Protein AF-A0A8T5XEP0-F1 (afdb_monomer_lite)

Foldseek 3Di:
DVVVVVVVVVVVVVVVVVVVVVVVVVVVVVVQVVQLLVQLVVQVVVVCVVPQKDFLVRSLVSSAQRKGDDPPDPDMDGCPDSNVCSVVSVVVCVVVQQWDDPDDRMIGGDPPD

Radius of gyration: 21.3 Å; chains: 1; bounding box: 50×30×66 Å

Structure (mmCIF, N/CA/C/O backbone):
data_AF-A0A8T5XEP0-F1
#
_entry.id   AF-A0A8T5XEP0-F1
#
loop_
_atom_site.group_PDB
_atom_site.id
_atom_site.type_symbol
_atom_site.label_atom_id
_atom_site.label_alt_id
_atom_site.label_comp_id
_atom_site.label_asym_id
_atom_site.label_entity_id
_atom_site.label_seq_id
_atom_site.pdbx_PDB_ins_code
_atom_site.Cartn_x
_atom_site.Cartn_y
_atom_site.Cartn_z
_atom_site.occupancy
_atom_site.B_iso_or_equiv
_atom_site.auth_seq_id
_atom_site.auth_comp_id
_atom_site.auth_asym_id
_atom_site.auth_atom_id
_atom_site.pdbx_PDB_model_num
ATOM 1 N N . MET A 1 1 ? 21.251 4.639 -49.642 1.00 67.00 1 MET A N 1
ATOM 2 C CA . MET A 1 1 ? 19.803 4.495 -49.352 1.00 67.00 1 MET A CA 1
ATOM 3 C C . MET A 1 1 ? 19.515 3.259 -48.502 1.00 67.00 1 MET A C 1
ATOM 5 O O . MET A 1 1 ? 18.825 3.395 -47.503 1.00 67.00 1 MET A O 1
ATOM 9 N N . GLU A 1 2 ? 20.091 2.094 -48.816 1.00 80.81 2 GLU A N 1
ATOM 10 C CA . GLU A 1 2 ? 19.837 0.833 -48.086 1.00 80.81 2 GLU A CA 1
ATOM 11 C C . GLU A 1 2 ? 20.187 0.880 -46.589 1.00 80.81 2 GLU A C 1
ATOM 13 O O . GLU A 1 2 ? 19.402 0.432 -45.758 1.00 80.81 2 GLU A O 1
ATOM 18 N N . ILE A 1 3 ? 21.304 1.517 -46.219 1.00 90.00 3 ILE A N 1
ATOM 19 C CA . ILE A 1 3 ? 21.713 1.661 -44.809 1.00 90.00 3 ILE A CA 1
ATOM 20 C C . ILE A 1 3 ? 20.701 2.503 -44.011 1.00 90.00 3 ILE A C 1
ATOM 22 O O . ILE A 1 3 ? 20.363 2.164 -42.881 1.00 90.00 3 ILE A O 1
ATOM 26 N N . ILE A 1 4 ? 20.170 3.573 -44.610 1.00 90.31 4 ILE A N 1
ATOM 27 C CA . ILE A 1 4 ? 19.201 4.473 -43.961 1.00 90.31 4 ILE A CA 1
ATOM 28 C C . ILE A 1 4 ? 17.889 3.726 -43.689 1.00 90.31 4 ILE A C 1
ATOM 30 O O . ILE A 1 4 ? 17.323 3.843 -42.603 1.00 90.31 4 ILE A O 1
ATOM 34 N N . ILE A 1 5 ? 17.439 2.911 -44.648 1.00 91.94 5 ILE A N 1
ATOM 35 C CA . ILE A 1 5 ? 16.236 2.078 -44.513 1.00 91.94 5 ILE A CA 1
ATOM 36 C C . ILE A 1 5 ? 16.434 1.013 -43.426 1.00 91.94 5 ILE A C 1
ATOM 38 O O . ILE A 1 5 ? 15.547 0.822 -42.594 1.00 91.94 5 ILE A O 1
ATOM 42 N N . GLY A 1 6 ? 17.605 0.369 -43.381 1.00 90.06 6 GLY A N 1
ATOM 43 C CA . GLY A 1 6 ? 17.939 -0.610 -42.342 1.00 90.06 6 GLY A CA 1
ATOM 44 C C . GLY A 1 6 ? 17.919 -0.011 -40.932 1.00 90.06 6 GLY A C 1
ATOM 45 O O . GLY A 1 6 ? 17.314 -0.584 -40.024 1.00 90.06 6 GLY A O 1
ATOM 46 N N . ILE A 1 7 ? 18.501 1.181 -40.761 1.00 92.75 7 ILE A N 1
ATOM 47 C CA . ILE A 1 7 ? 18.487 1.909 -39.482 1.00 92.75 7 ILE A CA 1
ATOM 48 C C . ILE A 1 7 ? 17.054 2.286 -39.086 1.00 92.75 7 ILE A C 1
ATOM 50 O O . ILE A 1 7 ? 16.673 2.119 -37.926 1.00 92.75 7 ILE A O 1
ATOM 54 N N . LEU A 1 8 ? 16.238 2.748 -40.039 1.00 94.94 8 LEU A N 1
ATOM 55 C CA . LEU A 1 8 ? 14.849 3.121 -39.774 1.00 94.94 8 LEU A CA 1
ATOM 56 C C . LEU A 1 8 ? 14.022 1.913 -39.310 1.00 94.94 8 LEU A C 1
ATOM 58 O O . LEU A 1 8 ? 13.292 2.002 -38.324 1.00 94.94 8 LEU A O 1
ATOM 62 N N . PHE A 1 9 ? 14.1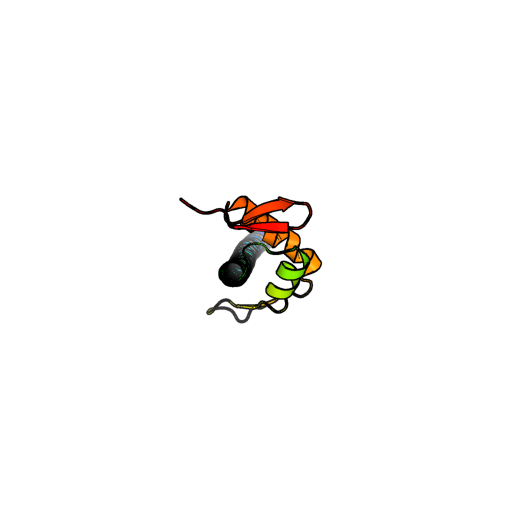78 0.765 -39.969 1.00 94.81 9 PHE A N 1
ATOM 63 C CA . PHE A 1 9 ? 13.459 -0.457 -39.609 1.00 94.81 9 PHE A CA 1
ATOM 64 C C . PHE A 1 9 ? 13.875 -0.976 -38.225 1.00 94.81 9 PHE A C 1
ATOM 66 O O . PHE A 1 9 ? 13.033 -1.338 -37.396 1.00 94.81 9 PHE A O 1
ATOM 73 N N . MET A 1 10 ? 15.175 -0.934 -37.927 1.00 93.62 10 MET A N 1
ATOM 74 C CA . MET A 1 10 ? 15.696 -1.270 -36.605 1.00 93.62 10 MET A CA 1
ATOM 75 C C . MET A 1 10 ? 15.128 -0.341 -35.520 1.00 93.62 10 MET A C 1
ATOM 77 O O . MET A 1 10 ? 14.682 -0.820 -34.479 1.00 93.62 10 MET A O 1
ATOM 81 N N . ALA A 1 11 ? 15.053 0.968 -35.770 1.00 95.31 11 ALA A N 1
ATOM 82 C CA . ALA A 1 11 ? 14.478 1.916 -34.816 1.00 95.31 11 ALA A CA 1
ATOM 83 C C . ALA A 1 11 ? 12.994 1.622 -34.524 1.00 95.31 11 ALA A C 1
ATOM 85 O O . ALA A 1 11 ? 12.585 1.616 -33.360 1.00 95.31 11 ALA A O 1
ATOM 86 N N . VAL A 1 12 ? 12.202 1.310 -35.557 1.00 95.75 12 VAL A N 1
ATOM 87 C CA . VAL A 1 12 ? 10.781 0.957 -35.399 1.00 95.75 12 VAL A CA 1
ATOM 88 C C . VAL A 1 12 ? 10.622 -0.310 -34.558 1.00 95.75 12 VAL A C 1
ATOM 90 O O . VAL A 1 12 ? 9.858 -0.315 -33.593 1.00 95.75 12 VAL A O 1
ATOM 93 N N . THR A 1 13 ? 11.369 -1.373 -34.865 1.00 95.62 13 THR A N 1
ATOM 94 C CA . THR A 1 13 ? 11.273 -2.635 -34.107 1.00 95.62 13 THR A CA 1
ATOM 95 C C . THR A 1 13 ? 11.637 -2.456 -32.630 1.00 95.62 13 THR A C 1
ATOM 97 O O . THR A 1 13 ? 10.906 -2.927 -31.754 1.00 95.62 13 THR A O 1
ATOM 100 N N . VAL A 1 14 ? 12.704 -1.707 -32.331 1.00 93.12 14 VAL A N 1
ATOM 101 C CA . VAL A 1 14 ? 13.106 -1.393 -30.951 1.00 93.12 14 VAL A CA 1
ATOM 102 C C . VAL A 1 14 ? 12.026 -0.581 -30.230 1.00 93.12 14 VAL A C 1
ATOM 104 O O . VAL A 1 14 ? 11.686 -0.900 -29.088 1.00 93.12 14 VAL A O 1
ATOM 107 N N . ALA A 1 15 ? 11.435 0.420 -30.889 1.00 94.81 15 ALA A N 1
ATOM 108 C CA . ALA A 1 15 ? 10.362 1.224 -30.306 1.00 94.81 15 ALA A CA 1
ATOM 109 C C . ALA A 1 15 ? 9.132 0.373 -29.937 1.00 94.81 15 ALA A C 1
ATOM 111 O O . ALA A 1 15 ? 8.595 0.518 -28.835 1.00 94.81 15 ALA A O 1
ATOM 112 N N . PHE A 1 16 ? 8.733 -0.568 -30.801 1.00 95.50 16 PHE A N 1
ATOM 113 C CA . PHE A 1 16 ? 7.643 -1.509 -30.513 1.00 95.50 16 PHE A CA 1
ATOM 114 C C . PHE A 1 16 ? 7.941 -2.394 -29.295 1.00 95.50 16 PHE A C 1
ATOM 116 O O . PHE A 1 16 ? 7.087 -2.541 -28.414 1.00 95.50 16 PHE A O 1
ATOM 123 N N . LEU A 1 17 ? 9.155 -2.948 -29.203 1.00 93.56 17 LEU A N 1
ATOM 124 C CA . LEU A 1 17 ? 9.566 -3.781 -28.067 1.00 93.56 17 LEU A CA 1
ATOM 125 C C . LEU A 1 17 ? 9.552 -2.998 -26.747 1.00 93.56 17 LEU A C 1
ATOM 127 O O . LEU A 1 17 ? 9.053 -3.497 -25.732 1.00 93.56 17 LEU A O 1
ATOM 131 N N . ILE A 1 18 ? 10.059 -1.761 -26.759 1.00 91.94 18 ILE A N 1
ATOM 132 C CA . ILE A 1 18 ? 10.061 -0.886 -25.581 1.00 91.94 18 ILE A CA 1
ATOM 133 C C . ILE A 1 18 ? 8.627 -0.536 -25.175 1.00 91.94 18 ILE A C 1
ATOM 135 O O . ILE A 1 18 ? 8.276 -0.705 -24.004 1.00 91.94 18 ILE A O 1
ATOM 139 N N . GLY A 1 19 ? 7.785 -0.113 -26.124 1.00 93.44 19 GLY A N 1
ATOM 140 C CA . GLY A 1 19 ? 6.384 0.228 -25.863 1.00 93.44 19 GLY A CA 1
ATOM 141 C C . GLY A 1 19 ? 5.620 -0.931 -25.219 1.00 93.44 19 GLY A C 1
ATOM 142 O O . GLY A 1 19 ? 5.005 -0.769 -24.161 1.00 93.44 19 GLY A O 1
ATOM 143 N N . TRP A 1 20 ? 5.754 -2.135 -25.780 1.00 91.75 20 TRP A N 1
ATOM 144 C CA . TRP A 1 20 ? 5.145 -3.345 -25.223 1.00 91.75 20 TRP A CA 1
ATOM 145 C C . TRP A 1 20 ? 5.665 -3.673 -23.815 1.00 91.75 20 TRP A C 1
ATOM 147 O O . TRP A 1 20 ? 4.898 -4.010 -22.905 1.00 91.75 20 TRP A O 1
ATOM 157 N N . GLY A 1 21 ? 6.978 -3.543 -23.607 1.00 89.06 21 GLY A N 1
ATOM 158 C CA . GLY A 1 21 ? 7.615 -3.758 -22.311 1.00 89.06 21 GLY A CA 1
ATOM 159 C C . GLY A 1 21 ? 7.121 -2.789 -21.233 1.00 89.06 21 GLY A C 1
ATOM 160 O O . GLY A 1 21 ? 6.874 -3.211 -20.100 1.00 89.06 21 GLY A O 1
ATOM 161 N N . ILE A 1 22 ? 6.937 -1.512 -21.580 1.00 89.50 22 ILE A N 1
ATOM 162 C CA . ILE A 1 22 ? 6.428 -0.474 -20.675 1.00 89.50 22 ILE A CA 1
ATOM 163 C C . ILE A 1 22 ? 4.991 -0.787 -20.254 1.00 89.50 22 ILE A C 1
ATOM 165 O O . ILE A 1 22 ? 4.713 -0.819 -19.055 1.00 89.50 22 ILE A O 1
ATOM 169 N N . ILE A 1 23 ? 4.104 -1.094 -21.205 1.00 90.25 23 ILE A N 1
ATOM 170 C CA . ILE A 1 23 ? 2.696 -1.422 -20.918 1.00 90.25 23 ILE A CA 1
ATOM 171 C C . ILE A 1 23 ? 2.611 -2.625 -19.969 1.00 90.25 23 ILE A C 1
ATOM 173 O O . ILE A 1 23 ? 1.891 -2.602 -18.967 1.00 90.25 23 ILE A O 1
ATOM 177 N N . LYS A 1 24 ? 3.414 -3.667 -20.220 1.00 86.69 24 LYS A N 1
ATOM 178 C CA . LYS A 1 24 ? 3.459 -4.859 -19.362 1.00 86.69 24 LYS A CA 1
ATOM 179 C C . LYS A 1 24 ? 3.964 -4.550 -17.948 1.00 86.69 24 LYS A C 1
ATOM 181 O O . LYS A 1 24 ? 3.483 -5.157 -16.990 1.00 86.69 24 LYS A O 1
ATOM 186 N N . LYS A 1 25 ? 4.934 -3.640 -17.798 1.00 84.25 25 LYS A N 1
ATOM 187 C CA . LYS A 1 25 ? 5.426 -3.192 -16.483 1.00 84.25 25 LYS A CA 1
ATOM 188 C C . LYS A 1 25 ? 4.369 -2.378 -15.735 1.00 84.25 25 LYS A C 1
ATOM 190 O O . LYS A 1 25 ? 4.157 -2.642 -14.555 1.00 84.25 25 LYS A O 1
ATOM 195 N N . GLN A 1 26 ? 3.683 -1.459 -16.415 1.00 87.00 26 GLN A N 1
ATOM 196 C CA . GLN A 1 26 ? 2.617 -0.651 -15.813 1.00 87.00 26 GLN A CA 1
ATOM 197 C C . GLN A 1 26 ? 1.492 -1.530 -15.264 1.00 87.00 26 GLN A C 1
ATOM 199 O O . GLN A 1 26 ? 1.180 -1.444 -14.079 1.00 87.00 26 GLN A O 1
ATOM 204 N N . LYS A 1 27 ? 0.999 -2.487 -16.063 1.00 87.31 27 LYS A N 1
ATOM 205 C CA . LYS A 1 27 ? -0.056 -3.412 -15.624 1.00 87.31 27 LYS A CA 1
ATOM 206 C C . LYS A 1 27 ? 0.325 -4.195 -14.360 1.00 87.31 27 LYS A C 1
ATOM 208 O O . LYS A 1 27 ? -0.491 -4.358 -13.458 1.00 87.31 27 LYS A O 1
ATOM 213 N N . LYS A 1 28 ? 1.582 -4.646 -14.252 1.00 85.88 28 LYS A N 1
ATOM 214 C CA . LYS A 1 28 ? 2.081 -5.324 -13.039 1.00 85.88 28 LYS A CA 1
ATOM 215 C C . LYS A 1 28 ? 2.089 -4.406 -11.817 1.00 85.88 28 LYS A C 1
ATOM 217 O O . LYS A 1 28 ? 1.722 -4.852 -10.731 1.00 85.88 28 LYS A O 1
ATOM 222 N N . GLN A 1 29 ? 2.519 -3.152 -11.979 1.00 86.38 29 GLN A N 1
ATOM 223 C CA . GLN A 1 29 ? 2.517 -2.178 -10.885 1.00 86.38 29 GLN A CA 1
ATOM 224 C C . GLN A 1 29 ? 1.093 -1.869 -10.419 1.00 86.38 29 GLN A C 1
ATOM 226 O O . GLN A 1 29 ? 0.844 -1.869 -9.213 1.00 86.38 29 GLN A O 1
ATOM 231 N N . GLU A 1 30 ? 0.156 -1.693 -11.352 1.00 87.25 30 GLU A N 1
ATOM 232 C CA . GLU A 1 30 ? -1.260 -1.504 -11.033 1.00 87.25 30 GLU A CA 1
ATOM 233 C C . GLU A 1 30 ? -1.825 -2.701 -10.265 1.00 87.25 30 GLU A C 1
ATOM 235 O O . GLU A 1 30 ? -2.389 -2.527 -9.187 1.00 87.25 30 GLU A O 1
ATOM 240 N N . GLU A 1 31 ? -1.624 -3.929 -10.752 1.00 88.94 31 GLU A N 1
ATOM 241 C CA . GLU A 1 31 ? -2.098 -5.141 -10.069 1.00 88.94 31 GLU A CA 1
ATOM 242 C C . GLU A 1 31 ? -1.527 -5.270 -8.648 1.00 88.94 31 GLU A C 1
ATOM 244 O O . GLU A 1 31 ? -2.246 -5.618 -7.703 1.00 88.94 31 GLU A O 1
ATOM 249 N N . LEU A 1 32 ? -0.239 -4.966 -8.472 1.00 89.00 32 LEU A N 1
ATOM 250 C CA . LEU A 1 32 ? 0.417 -4.989 -7.169 1.00 89.00 32 LEU A CA 1
ATOM 251 C C . LEU A 1 32 ? -0.173 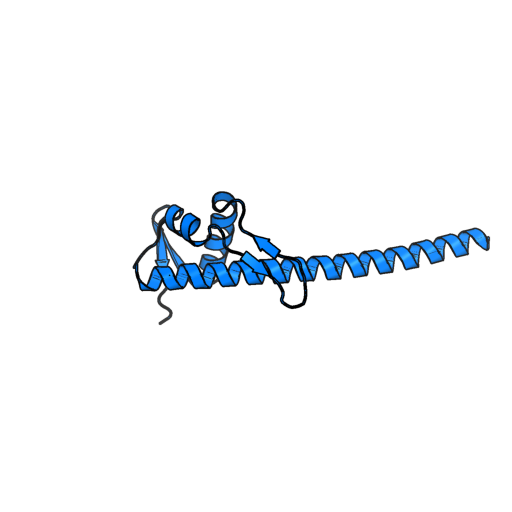-3.924 -6.228 1.00 89.00 32 LEU A C 1
ATOM 253 O O . LEU A 1 32 ? -0.436 -4.222 -5.057 1.00 89.00 32 LEU A O 1
ATOM 257 N N . PHE A 1 33 ? -0.433 -2.720 -6.743 1.00 88.50 33 PHE A N 1
ATOM 258 C CA . PHE A 1 33 ? -1.055 -1.626 -6.000 1.00 88.50 33 PHE A CA 1
ATOM 259 C C . PHE A 1 33 ? -2.499 -1.953 -5.603 1.00 88.50 33 PHE A C 1
ATOM 261 O O . PHE A 1 33 ? -2.845 -1.867 -4.424 1.00 88.50 33 PHE A O 1
ATOM 268 N N . TYR A 1 34 ? -3.322 -2.451 -6.529 1.00 88.81 34 TYR A N 1
ATOM 269 C CA . TYR A 1 34 ? -4.680 -2.915 -6.230 1.00 88.81 34 TYR A CA 1
ATOM 270 C C . TYR A 1 34 ? -4.689 -4.021 -5.174 1.00 88.81 34 TYR A C 1
ATOM 272 O O . TYR A 1 34 ? -5.518 -4.012 -4.259 1.00 88.81 34 TYR A O 1
ATOM 280 N N . LYS A 1 35 ? -3.740 -4.962 -5.239 1.00 90.75 35 LYS A N 1
ATOM 281 C CA . LYS A 1 35 ? -3.612 -6.024 -4.234 1.00 90.75 35 LYS A CA 1
ATOM 282 C C . LYS A 1 35 ? -3.230 -5.472 -2.858 1.00 90.75 35 LYS A C 1
ATOM 284 O O . LYS A 1 35 ? -3.709 -5.993 -1.847 1.00 90.75 35 LYS A O 1
ATOM 289 N N . LEU A 1 36 ? -2.398 -4.432 -2.809 1.00 90.69 36 LEU A N 1
ATOM 290 C CA . LEU A 1 36 ? -2.058 -3.719 -1.578 1.00 90.69 36 LEU A CA 1
ATOM 291 C C . LEU A 1 36 ? -3.285 -3.018 -0.989 1.00 90.69 36 LEU A C 1
ATOM 293 O O . LEU A 1 36 ? -3.602 -3.251 0.178 1.00 90.69 36 LEU A O 1
ATOM 297 N N . LEU A 1 37 ? -4.020 -2.257 -1.806 1.00 89.94 37 LEU A N 1
ATOM 298 C CA . LEU A 1 37 ? -5.260 -1.591 -1.398 1.00 89.94 37 LEU A CA 1
ATOM 299 C C . LEU A 1 37 ? -6.276 -2.589 -0.839 1.00 89.94 37 LEU A C 1
ATOM 301 O O . LEU A 1 37 ? -6.806 -2.383 0.249 1.00 89.94 37 LEU A O 1
ATOM 305 N N . ASN A 1 38 ? -6.477 -3.717 -1.521 1.00 90.44 38 ASN A N 1
ATOM 306 C CA . ASN A 1 38 ? -7.427 -4.744 -1.093 1.00 90.44 38 ASN A CA 1
ATOM 307 C C . ASN A 1 38 ? -7.005 -5.423 0.228 1.00 90.44 38 ASN A C 1
ATOM 309 O O . ASN A 1 38 ? -7.844 -5.815 1.039 1.00 90.44 38 ASN A O 1
ATOM 313 N N . LYS A 1 39 ? -5.696 -5.558 0.489 1.00 90.69 39 LYS A N 1
ATOM 314 C CA . LYS A 1 39 ? -5.195 -6.021 1.795 1.00 90.69 39 LYS A CA 1
ATOM 315 C C . LYS A 1 39 ? -5.431 -4.986 2.897 1.00 90.69 39 LYS A C 1
ATOM 317 O O . LYS A 1 39 ? -5.839 -5.372 3.994 1.00 90.69 39 LYS A O 1
ATOM 322 N N . CYS A 1 40 ? -5.183 -3.707 2.618 1.00 89.88 40 CYS A N 1
ATOM 323 C CA . CYS A 1 40 ? -5.461 -2.617 3.553 1.00 89.88 40 CYS A CA 1
ATOM 324 C C . CYS A 1 40 ? -6.953 -2.544 3.884 1.00 89.88 40 CYS A C 1
ATOM 326 O O . CYS A 1 40 ? -7.304 -2.509 5.060 1.00 89.88 40 CYS A O 1
ATOM 328 N N . GLU A 1 41 ? -7.818 -2.625 2.870 1.00 90.69 41 GLU A N 1
ATOM 329 C CA . GLU A 1 41 ? -9.274 -2.704 3.015 1.00 90.69 41 GLU A CA 1
ATOM 330 C C . GLU A 1 41 ? -9.662 -3.815 3.994 1.00 90.69 41 GLU A C 1
ATOM 332 O O . GLU A 1 41 ? -10.281 -3.543 5.021 1.00 90.69 41 GLU A O 1
ATOM 337 N N . LYS A 1 42 ? -9.221 -5.055 3.746 1.00 90.69 42 LYS A N 1
ATOM 338 C CA . LYS A 1 42 ? -9.529 -6.193 4.627 1.00 90.69 42 LYS A CA 1
ATOM 339 C C . LYS A 1 42 ? -9.082 -5.960 6.071 1.00 90.69 42 LYS A C 1
ATOM 341 O O . LYS A 1 42 ? -9.842 -6.257 6.991 1.00 90.69 42 LYS A O 1
ATOM 346 N N . LYS A 1 43 ? -7.876 -5.422 6.287 1.00 89.81 43 LYS A N 1
ATOM 347 C CA . LYS A 1 43 ? -7.376 -5.103 7.636 1.00 89.81 43 LYS A CA 1
ATOM 348 C C . LYS A 1 43 ? -8.229 -4.036 8.328 1.00 89.81 43 LYS A C 1
ATOM 350 O O . LYS A 1 43 ? -8.582 -4.206 9.496 1.00 89.81 43 LYS A O 1
ATOM 355 N N . ILE A 1 44 ? -8.563 -2.963 7.614 1.00 90.06 44 ILE A N 1
ATOM 356 C CA . ILE A 1 44 ? -9.363 -1.845 8.126 1.00 90.06 44 ILE A CA 1
ATOM 357 C C . ILE A 1 44 ? -10.780 -2.322 8.469 1.00 90.06 44 ILE A C 1
ATOM 359 O O . ILE A 1 44 ? -11.236 -2.113 9.592 1.00 90.06 44 ILE A O 1
ATOM 363 N N . LEU A 1 45 ? -11.442 -3.047 7.563 1.00 87.88 45 LEU A N 1
ATOM 364 C CA . LEU A 1 45 ? -12.766 -3.631 7.803 1.00 87.88 45 LEU A CA 1
ATOM 365 C C . LEU A 1 45 ? -12.755 -4.603 8.990 1.00 87.88 45 LEU A C 1
ATOM 367 O O . LEU A 1 45 ? -13.658 -4.572 9.825 1.00 87.88 45 LEU A O 1
ATOM 371 N N . ASN A 1 46 ? -11.710 -5.427 9.124 1.00 89.38 46 ASN A N 1
ATOM 372 C CA . ASN A 1 46 ? -11.579 -6.326 10.270 1.00 89.38 46 ASN A CA 1
ATOM 373 C C . ASN A 1 46 ? -11.408 -5.564 11.596 1.00 89.38 46 ASN A C 1
ATOM 375 O O . ASN A 1 46 ? -11.875 -6.018 12.640 1.00 89.38 46 ASN A O 1
ATOM 379 N N . ARG A 1 47 ? -10.780 -4.381 11.575 1.00 87.56 47 ARG A N 1
ATOM 380 C CA . ARG A 1 47 ? -10.720 -3.498 12.748 1.00 87.56 47 ARG A CA 1
ATOM 381 C C . ARG A 1 47 ? -12.060 -2.852 13.071 1.00 87.56 47 ARG A C 1
ATOM 383 O O . ARG A 1 47 ? -12.392 -2.773 14.251 1.00 87.56 47 ARG A O 1
ATOM 390 N N . PHE A 1 48 ? -12.843 -2.478 12.063 1.00 86.38 48 PHE A N 1
ATOM 391 C CA . PHE A 1 48 ? -14.193 -1.958 12.272 1.00 86.38 48 PHE A CA 1
ATOM 392 C C . PHE A 1 48 ? -15.166 -2.979 12.888 1.00 86.38 48 PHE A C 1
ATOM 394 O O . PHE A 1 48 ? -16.099 -2.584 13.576 1.00 86.38 48 PHE A O 1
ATOM 401 N N . LYS A 1 49 ? -14.938 -4.292 12.738 1.00 84.25 49 LYS A N 1
ATOM 402 C CA . LYS A 1 49 ? -15.736 -5.305 13.464 1.00 84.25 49 LYS A CA 1
ATOM 403 C C . LYS A 1 49 ? 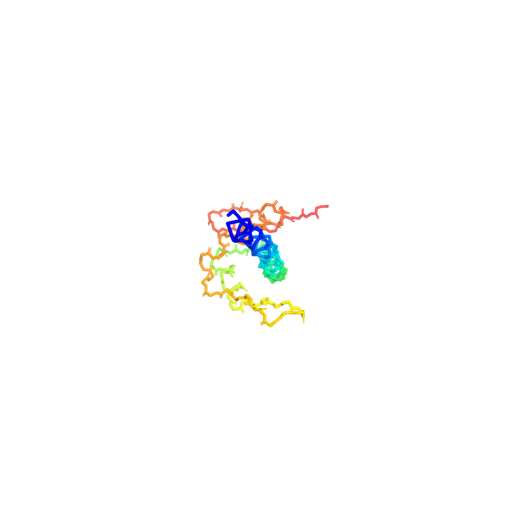-15.649 -5.156 14.987 1.00 84.25 49 LYS A C 1
ATOM 405 O O . LYS A 1 49 ? -16.603 -5.471 15.682 1.00 84.25 49 LYS A O 1
ATOM 410 N N . ASN A 1 50 ? -14.510 -4.675 15.490 1.00 82.12 50 ASN A N 1
ATOM 411 C CA . ASN A 1 50 ? -14.253 -4.512 16.922 1.00 82.12 50 ASN A CA 1
ATOM 412 C C . ASN A 1 50 ? -14.492 -3.074 17.417 1.00 82.12 50 ASN A C 1
ATOM 414 O O . ASN A 1 50 ? -14.474 -2.829 18.619 1.00 82.12 50 ASN A O 1
ATOM 418 N N . LYS A 1 51 ? -14.650 -2.105 16.504 1.00 82.25 51 LYS A N 1
ATOM 419 C CA . LYS A 1 51 ? -14.818 -0.681 16.819 1.00 82.25 51 LYS A CA 1
ATOM 420 C C . LYS A 1 51 ? -15.800 -0.031 15.851 1.00 82.25 51 LYS A C 1
ATOM 422 O O . LYS A 1 51 ? -15.567 -0.035 14.648 1.00 82.25 51 LYS A O 1
ATOM 427 N N . SER A 1 52 ? -16.818 0.645 16.375 1.00 79.88 52 SER A N 1
ATOM 428 C CA . SER A 1 52 ? -17.838 1.324 15.560 1.00 79.88 52 SER A CA 1
ATOM 429 C C . SER A 1 52 ? -17.297 2.481 14.704 1.00 79.88 52 SER A C 1
ATOM 431 O O . SER A 1 52 ? -17.906 2.839 13.700 1.00 79.88 52 SER A O 1
ATOM 433 N N . SER A 1 53 ? -16.156 3.069 15.078 1.00 85.00 53 SER A N 1
ATOM 434 C CA . SER A 1 53 ? -15.507 4.157 14.338 1.00 85.00 53 SER A CA 1
ATOM 435 C C . SER A 1 53 ? -13.987 4.072 14.433 1.00 85.00 53 SER A C 1
ATOM 437 O O . SER A 1 53 ? -13.465 3.665 15.473 1.00 85.00 53 SER A O 1
ATOM 439 N N . LEU A 1 54 ? -13.289 4.532 13.394 1.00 87.81 54 LEU A N 1
ATOM 440 C CA . LEU A 1 54 ? -11.829 4.648 13.367 1.00 87.81 54 LEU A CA 1
ATOM 441 C C . LEU A 1 54 ? -11.411 6.075 13.009 1.00 87.81 54 LEU A C 1
ATOM 443 O O . LEU A 1 54 ? -12.002 6.713 12.135 1.00 87.81 54 LEU A O 1
ATOM 447 N N . SER A 1 55 ? -10.372 6.574 13.674 1.00 89.88 55 SER A N 1
ATOM 448 C CA . SER A 1 55 ? -9.728 7.841 13.315 1.00 89.88 55 SER A CA 1
ATOM 449 C C . SER A 1 55 ? -8.676 7.670 12.209 1.00 89.88 55 SER A C 1
ATOM 451 O O . SER A 1 55 ? -8.117 6.583 12.050 1.00 89.88 55 SER A O 1
ATOM 453 N N . LYS A 1 56 ? -8.328 8.749 11.487 1.00 88.12 56 LYS A N 1
ATOM 454 C CA . LYS A 1 56 ? -7.246 8.735 10.471 1.00 88.12 56 LYS A CA 1
ATOM 455 C C . LYS A 1 56 ? -5.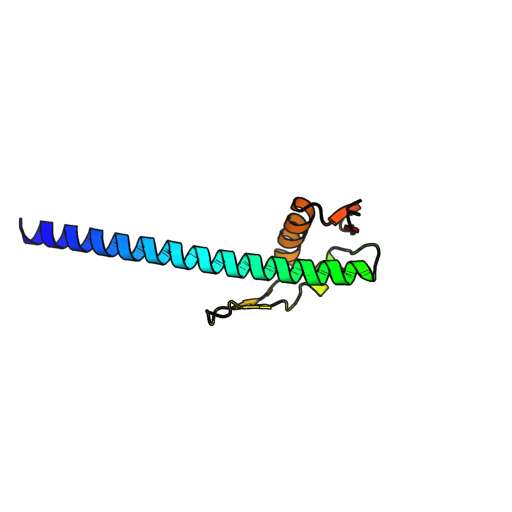933 8.151 11.025 1.00 88.12 56 LYS A C 1
ATOM 457 O O . LYS A 1 56 ? -5.348 7.274 10.400 1.00 88.12 56 LYS A O 1
ATOM 462 N N . LYS A 1 57 ? -5.534 8.537 12.246 1.00 88.19 57 LYS A N 1
ATOM 463 C CA . LYS A 1 57 ? -4.332 8.005 12.925 1.00 88.19 57 LYS A CA 1
ATOM 464 C C . LYS A 1 57 ? -4.414 6.504 13.216 1.00 88.19 57 LYS A C 1
ATOM 466 O O . LYS A 1 57 ? -3.404 5.808 13.188 1.00 88.19 57 LYS A O 1
ATOM 471 N N . GLU A 1 58 ? -5.597 5.986 13.537 1.00 87.25 58 GLU A N 1
ATOM 472 C CA . GLU A 1 58 ? -5.774 4.543 13.729 1.00 87.25 58 GLU A CA 1
ATOM 473 C C . GLU A 1 58 ? -5.706 3.795 12.403 1.00 87.25 58 GLU A C 1
ATOM 475 O O . GLU A 1 58 ? -5.094 2.733 12.349 1.00 87.25 58 GLU A O 1
ATOM 480 N N . ILE A 1 59 ? -6.276 4.359 11.336 1.00 88.50 59 ILE A N 1
ATOM 481 C CA . ILE A 1 59 ? -6.158 3.799 9.987 1.00 88.50 59 ILE A CA 1
ATOM 482 C C . ILE A 1 59 ? -4.685 3.740 9.574 1.00 88.50 59 ILE A C 1
ATOM 484 O O . ILE A 1 59 ? -4.241 2.680 9.146 1.00 88.50 59 ILE A O 1
ATOM 488 N N . GLU A 1 60 ? -3.916 4.814 9.790 1.00 90.19 60 GLU A N 1
ATOM 489 C CA . GLU A 1 60 ? -2.464 4.866 9.545 1.00 90.19 60 GLU A CA 1
ATOM 490 C C . GLU A 1 60 ? -1.716 3.717 10.236 1.00 90.19 60 GLU A C 1
ATOM 492 O O . GLU A 1 60 ? -0.980 2.982 9.580 1.00 90.19 60 GLU A O 1
ATOM 497 N N . ARG A 1 61 ? -1.976 3.484 11.528 1.00 88.69 61 ARG A N 1
ATOM 498 C CA . ARG A 1 61 ? -1.370 2.363 12.273 1.00 88.69 61 ARG A CA 1
ATOM 499 C C . ARG A 1 61 ? -1.794 0.990 11.754 1.00 88.69 61 ARG A C 1
ATOM 501 O O . ARG A 1 61 ? -1.053 0.023 11.874 1.00 88.69 61 ARG A O 1
ATOM 508 N N . VAL A 1 62 ? -3.011 0.862 11.224 1.00 88.31 62 VAL A N 1
ATOM 509 C CA . VAL A 1 62 ? -3.523 -0.418 10.704 1.00 88.31 62 VAL A CA 1
ATOM 510 C C . VAL A 1 62 ? -2.891 -0.769 9.358 1.00 88.31 62 VAL A C 1
ATOM 512 O O . VAL A 1 62 ? -2.654 -1.949 9.073 1.00 88.31 62 VAL A O 1
ATOM 515 N N . ILE A 1 63 ? -2.634 0.242 8.527 1.00 88.12 63 ILE A N 1
ATOM 516 C CA . ILE A 1 63 ? -2.023 0.061 7.208 1.00 88.12 63 ILE A CA 1
ATOM 517 C C . ILE A 1 63 ? -0.496 -0.031 7.281 1.00 88.12 63 ILE A C 1
ATOM 519 O O . ILE A 1 63 ? 0.101 -0.644 6.395 1.00 88.12 63 ILE A O 1
ATOM 523 N N . GLU A 1 64 ? 0.126 0.505 8.331 1.00 88.38 64 GLU A N 1
ATOM 524 C CA . GLU A 1 64 ? 1.570 0.446 8.564 1.00 88.38 64 GLU A CA 1
ATOM 525 C C . GLU A 1 64 ? 2.122 -0.986 8.423 1.00 88.38 64 GLU A C 1
ATOM 527 O O . GLU A 1 64 ? 1.518 -1.972 8.862 1.00 88.38 64 GLU A O 1
ATOM 532 N N . GLY A 1 65 ? 3.242 -1.120 7.706 1.00 83.00 65 GLY A N 1
ATOM 533 C CA . GLY A 1 65 ? 3.889 -2.410 7.447 1.00 83.00 65 GLY A CA 1
ATOM 534 C C . GLY A 1 65 ? 3.088 -3.375 6.560 1.00 83.00 65 GLY A C 1
ATOM 535 O O . GLY A 1 65 ? 3.435 -4.555 6.453 1.00 83.00 65 GLY A O 1
ATOM 536 N N . THR A 1 66 ? 2.000 -2.933 5.914 1.00 86.12 66 THR A N 1
ATOM 537 C CA . THR A 1 66 ? 1.251 -3.797 4.991 1.00 86.12 66 THR A CA 1
ATOM 538 C C . THR A 1 66 ? 2.048 -4.040 3.715 1.00 86.12 66 THR A C 1
ATOM 540 O O . THR A 1 66 ? 2.500 -3.107 3.054 1.00 86.12 66 THR A O 1
ATOM 543 N N . LYS A 1 67 ? 2.192 -5.326 3.368 1.00 84.25 67 LYS A N 1
ATOM 544 C CA . LYS A 1 67 ? 2.945 -5.812 2.207 1.00 84.25 67 LYS A CA 1
ATOM 545 C C . LYS A 1 67 ? 2.044 -6.561 1.233 1.00 84.25 67 LYS A C 1
ATOM 547 O O . LYS A 1 67 ? 1.292 -7.470 1.619 1.00 84.25 67 LYS A O 1
ATOM 552 N N . ALA A 1 68 ? 2.176 -6.250 -0.048 1.00 85.62 68 ALA A N 1
ATOM 553 C CA . ALA A 1 68 ? 1.612 -7.018 -1.148 1.00 85.62 68 ALA A CA 1
ATOM 554 C C . ALA A 1 68 ? 2.731 -7.591 -2.019 1.00 85.62 68 ALA A C 1
ATOM 556 O O . ALA A 1 68 ? 3.751 -6.953 -2.236 1.00 85.62 68 ALA A O 1
ATOM 557 N N . SER A 1 69 ? 2.523 -8.814 -2.501 1.00 85.69 69 SER A N 1
ATOM 558 C CA . SER A 1 69 ? 3.404 -9.508 -3.441 1.00 85.69 69 SER A CA 1
ATOM 559 C C . SER A 1 69 ? 2.524 -10.209 -4.465 1.00 85.69 69 SER A C 1
ATOM 561 O O . SER A 1 69 ? 1.456 -10.743 -4.117 1.00 85.69 69 SER A O 1
ATOM 563 N N . LEU A 1 70 ? 2.950 -10.216 -5.721 1.00 82.12 70 LEU A N 1
ATOM 564 C CA . LEU A 1 70 ? 2.372 -11.096 -6.737 1.00 82.12 70 LEU A CA 1
ATOM 565 C C . LEU A 1 70 ? 2.991 -12.489 -6.566 1.00 82.12 70 LEU A C 1
ATOM 567 O O . LEU A 1 70 ? 4.122 -12.598 -6.107 1.00 82.12 70 LEU A O 1
ATOM 571 N N . PHE A 1 71 ? 2.247 -13.559 -6.856 1.00 76.25 71 PHE A N 1
ATOM 572 C CA . PHE A 1 71 ? 2.786 -14.920 -6.694 1.00 76.25 71 PHE A CA 1
ATOM 573 C C . PHE A 1 71 ? 3.724 -15.311 -7.843 1.00 76.25 71 PHE A C 1
ATOM 575 O O . PHE A 1 71 ? 4.614 -16.131 -7.668 1.00 76.25 71 PHE A O 1
ATOM 582 N N . TRP A 1 72 ? 3.544 -14.679 -9.004 1.00 74.12 72 TRP A N 1
ATOM 583 C CA . TRP A 1 72 ? 4.351 -14.854 -10.213 1.00 74.12 72 TRP A CA 1
ATOM 584 C C . TRP A 1 72 ? 5.468 -13.803 -10.360 1.00 74.12 72 TRP A C 1
ATOM 586 O O . TRP A 1 72 ? 6.123 -13.752 -11.399 1.00 74.12 72 TRP A O 1
ATOM 596 N N . SER A 1 73 ? 5.664 -12.909 -9.379 1.00 77.56 73 SER A N 1
ATOM 597 C CA . SER A 1 73 ? 6.715 -11.878 -9.410 1.00 77.56 73 SER A CA 1
ATOM 598 C C . SER A 1 73 ? 7.426 -11.793 -8.066 1.00 77.56 73 SER A C 1
ATOM 600 O O . SER A 1 73 ? 6.800 -11.896 -7.015 1.00 77.56 73 SER A O 1
ATOM 602 N N . LYS A 1 74 ? 8.739 -11.546 -8.096 1.00 79.25 74 LYS A N 1
ATOM 603 C CA . LYS A 1 74 ? 9.520 -11.235 -6.887 1.00 79.25 74 LYS A CA 1
ATOM 604 C C . LYS A 1 74 ? 9.251 -9.814 -6.366 1.00 79.25 74 LYS A C 1
ATOM 606 O O . LYS A 1 74 ? 9.695 -9.478 -5.271 1.00 79.25 74 LYS A O 1
ATOM 611 N N . GLU A 1 75 ? 8.542 -8.990 -7.140 1.00 83.06 75 GLU A N 1
ATOM 612 C CA . GLU A 1 75 ? 8.190 -7.617 -6.780 1.00 83.06 75 GLU A CA 1
ATOM 613 C C . GLU A 1 75 ? 7.225 -7.570 -5.591 1.00 83.06 75 GLU A C 1
ATOM 615 O O . GLU A 1 75 ? 6.225 -8.295 -5.526 1.00 83.06 75 GLU A O 1
ATOM 620 N N . LYS A 1 76 ? 7.527 -6.666 -4.657 1.00 81.38 76 LYS A N 1
ATOM 621 C CA . LYS A 1 76 ? 6.748 -6.427 -3.444 1.00 81.38 76 LYS A CA 1
ATOM 622 C C . LYS A 1 76 ? 6.460 -4.938 -3.321 1.00 81.38 76 LYS A C 1
ATOM 624 O O . LYS A 1 76 ? 7.357 -4.122 -3.506 1.00 81.38 76 LYS A O 1
ATOM 629 N N . ALA A 1 77 ? 5.224 -4.606 -2.974 1.00 84.75 77 ALA A N 1
ATOM 630 C CA . ALA A 1 77 ? 4.840 -3.265 -2.564 1.00 84.75 77 ALA A CA 1
ATOM 631 C C . ALA A 1 77 ? 4.671 -3.254 -1.048 1.00 84.75 77 ALA A C 1
ATOM 633 O O . ALA A 1 77 ? 4.003 -4.122 -0.480 1.00 84.75 77 ALA A O 1
ATOM 634 N N . GLU A 1 78 ? 5.281 -2.272 -0.402 1.00 85.69 78 GLU A N 1
ATOM 635 C CA . GLU A 1 78 ? 5.214 -2.056 1.037 1.00 85.69 78 GLU A CA 1
ATOM 636 C C . GLU A 1 78 ? 4.829 -0.608 1.307 1.00 85.69 78 GLU A C 1
ATOM 638 O O . GLU A 1 78 ? 5.302 0.311 0.636 1.00 85.69 78 GLU A O 1
ATOM 643 N N . ILE A 1 79 ? 3.976 -0.412 2.308 1.00 84.25 79 ILE A N 1
ATOM 644 C CA . ILE A 1 79 ? 3.641 0.920 2.803 1.00 84.25 79 ILE A CA 1
ATOM 645 C C . ILE A 1 79 ? 4.828 1.436 3.617 1.00 84.25 79 ILE A C 1
ATOM 647 O O . ILE A 1 79 ? 4.992 1.056 4.773 1.00 84.25 79 ILE A O 1
ATOM 651 N N . LYS A 1 80 ? 5.655 2.283 2.990 1.00 81.44 80 LYS A N 1
ATOM 652 C CA . LYS A 1 80 ? 6.771 2.978 3.652 1.00 81.44 80 LYS A CA 1
ATOM 653 C C . LYS A 1 80 ? 6.302 4.174 4.473 1.00 81.44 80 LYS A C 1
ATOM 655 O O . LYS A 1 80 ? 6.742 4.339 5.601 1.00 81.44 80 LYS A O 1
ATOM 660 N N . ASP A 1 81 ? 5.404 4.981 3.909 1.00 84.50 81 ASP A N 1
ATOM 661 C CA . ASP A 1 81 ? 4.833 6.143 4.586 1.00 84.50 81 ASP A CA 1
ATOM 662 C C . ASP A 1 81 ? 3.304 6.001 4.686 1.00 84.50 81 ASP A C 1
ATOM 664 O O . ASP A 1 81 ? 2.581 6.252 3.713 1.00 84.50 81 ASP A O 1
ATOM 668 N N . PRO A 1 82 ? 2.783 5.567 5.847 1.00 85.06 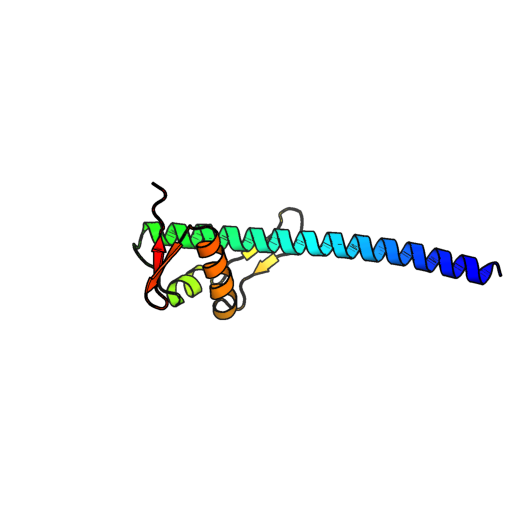82 PRO A N 1
ATOM 669 C CA . PRO A 1 82 ? 1.351 5.421 6.042 1.00 85.06 82 PRO A CA 1
ATOM 670 C C . PRO A 1 82 ? 0.616 6.766 6.050 1.00 85.06 82 PRO A C 1
ATOM 672 O O . PRO A 1 82 ? -0.573 6.771 5.756 1.00 85.06 82 PRO A O 1
ATOM 675 N N . ARG A 1 83 ? 1.269 7.904 6.326 1.00 86.00 83 ARG A N 1
ATOM 676 C CA . ARG A 1 83 ? 0.602 9.221 6.353 1.00 86.00 83 ARG A CA 1
ATOM 677 C C . ARG A 1 83 ? 0.269 9.712 4.950 1.00 86.00 83 ARG A C 1
ATOM 679 O O . ARG A 1 83 ? -0.813 10.250 4.736 1.00 86.00 83 ARG A O 1
ATOM 686 N N . LEU A 1 84 ? 1.173 9.486 3.997 1.00 85.06 84 LEU A N 1
ATOM 687 C CA . LEU A 1 84 ? 0.955 9.829 2.587 1.00 85.06 84 LEU A CA 1
ATOM 688 C C . LEU A 1 84 ? -0.063 8.886 1.927 1.00 85.06 84 LEU A C 1
ATOM 690 O O . LEU A 1 84 ? -0.902 9.308 1.131 1.00 85.06 84 LEU A O 1
ATOM 694 N N . LEU A 1 85 ? -0.017 7.597 2.277 1.00 87.69 85 LEU A N 1
ATOM 695 C CA . LEU A 1 85 ? -0.885 6.576 1.681 1.00 87.69 85 LEU A CA 1
ATOM 696 C C . LEU A 1 85 ? -2.265 6.471 2.339 1.00 87.69 85 LEU A C 1
ATOM 698 O O . LEU A 1 85 ? -3.205 6.024 1.677 1.00 87.69 85 LEU A O 1
ATOM 702 N N . SER A 1 86 ? -2.416 6.876 3.605 1.00 88.00 86 SER A N 1
ATOM 703 C CA . SER A 1 86 ? -3.692 6.779 4.325 1.00 88.00 86 SER A CA 1
ATOM 704 C C . SER A 1 86 ? -4.799 7.529 3.607 1.00 88.00 86 SER A C 1
ATOM 706 O O . SER A 1 86 ? -5.897 7.002 3.482 1.00 88.00 86 SER A O 1
ATOM 708 N N . GLU A 1 87 ? -4.503 8.706 3.066 1.00 89.62 87 GLU A N 1
ATOM 709 C CA . GLU A 1 87 ? -5.478 9.522 2.348 1.00 89.62 87 GLU A CA 1
ATOM 710 C C . GLU A 1 87 ? -5.958 8.849 1.064 1.00 89.62 87 GLU A C 1
ATOM 712 O O . GLU A 1 87 ? -7.158 8.772 0.808 1.00 89.62 87 GLU A O 1
ATOM 717 N N . THR A 1 88 ? -5.035 8.255 0.307 1.00 90.44 88 THR A N 1
ATOM 718 C CA . THR A 1 88 ? -5.371 7.482 -0.896 1.00 90.44 88 THR A CA 1
ATOM 719 C C . THR A 1 88 ? -6.240 6.271 -0.549 1.00 90.44 88 THR A C 1
ATOM 721 O O . THR A 1 88 ? -7.237 6.007 -1.221 1.00 90.44 88 THR A O 1
ATOM 724 N N . ILE A 1 89 ? -5.906 5.552 0.527 1.00 90.50 89 ILE A N 1
ATOM 725 C CA . ILE A 1 89 ? -6.658 4.374 0.979 1.00 90.50 89 ILE A CA 1
ATOM 726 C C . ILE A 1 89 ? -8.044 4.773 1.499 1.00 90.50 89 ILE A C 1
ATOM 728 O O . ILE A 1 89 ? -9.031 4.134 1.148 1.00 90.50 89 ILE A O 1
ATOM 732 N N . ILE A 1 90 ? -8.145 5.837 2.297 1.00 90.69 90 ILE A N 1
ATOM 733 C CA . ILE A 1 90 ? -9.421 6.364 2.793 1.00 90.69 90 ILE A CA 1
ATOM 734 C C . ILE A 1 90 ? -10.300 6.777 1.614 1.00 90.69 90 ILE A C 1
ATOM 736 O O . ILE A 1 90 ? -11.437 6.321 1.526 1.00 90.69 90 ILE A O 1
ATOM 740 N N . ASN A 1 91 ? -9.763 7.547 0.666 1.00 90.81 91 ASN A N 1
ATOM 741 C CA . ASN A 1 91 ? -10.490 7.954 -0.536 1.00 90.81 91 ASN A CA 1
ATOM 742 C C . ASN A 1 91 ? -10.951 6.747 -1.360 1.00 90.81 91 ASN A C 1
ATOM 744 O O . ASN A 1 91 ? -12.078 6.737 -1.851 1.00 90.81 91 ASN A O 1
ATOM 748 N N . PHE A 1 92 ? -10.127 5.705 -1.474 1.00 90.69 92 PHE A N 1
ATOM 749 C CA . PHE A 1 92 ? -10.502 4.453 -2.131 1.00 90.69 92 PHE A CA 1
ATOM 750 C C . PHE A 1 92 ? -11.671 3.745 -1.424 1.00 90.69 92 PHE A C 1
ATOM 752 O O . PHE A 1 92 ? -12.615 3.306 -2.083 1.00 90.69 92 PHE A O 1
ATOM 759 N N . LEU A 1 93 ? -11.653 3.674 -0.089 1.00 90.12 93 LEU A N 1
ATOM 760 C CA . LEU A 1 93 ? -12.722 3.055 0.705 1.00 90.12 93 LEU A CA 1
ATOM 761 C C . LEU A 1 93 ? -14.023 3.869 0.683 1.00 90.12 93 LEU A C 1
ATOM 763 O O . LEU A 1 93 ? -15.106 3.285 0.607 1.00 90.12 93 LEU A O 1
ATOM 767 N N . VAL A 1 94 ? -13.920 5.201 0.719 1.00 90.56 94 VAL A N 1
ATOM 768 C CA . VAL A 1 94 ? -15.060 6.123 0.603 1.00 90.56 94 VAL A CA 1
ATOM 769 C C . VAL A 1 94 ? -15.679 6.028 -0.791 1.00 90.56 94 VAL A C 1
ATOM 771 O O . VAL A 1 94 ? -16.890 5.855 -0.906 1.00 90.56 94 VAL A O 1
ATOM 774 N N . ARG A 1 95 ? -14.863 6.039 -1.858 1.00 90.38 95 ARG A N 1
ATOM 775 C CA . ARG A 1 95 ? -15.336 5.860 -3.246 1.00 90.38 95 ARG A CA 1
ATOM 776 C C . ARG A 1 95 ? -16.031 4.518 -3.467 1.00 90.38 95 ARG A C 1
ATOM 778 O O . ARG A 1 95 ? -16.950 4.442 -4.270 1.00 90.38 95 ARG A O 1
ATOM 785 N N . ARG A 1 96 ? -15.616 3.466 -2.755 1.00 88.75 96 ARG A N 1
ATOM 786 C CA . ARG A 1 96 ? -16.281 2.151 -2.766 1.00 88.75 96 ARG A CA 1
ATOM 787 C C . ARG A 1 96 ? -17.512 2.064 -1.854 1.00 88.75 96 ARG A C 1
ATOM 789 O O . ARG A 1 96 ? -18.089 0.983 -1.733 1.00 88.75 96 ARG A O 1
ATOM 796 N N . SER A 1 97 ? -17.891 3.163 -1.199 1.00 87.62 97 SER A N 1
ATOM 797 C CA . SER A 1 97 ? -18.992 3.235 -0.231 1.00 87.62 97 SER A CA 1
ATOM 798 C C . SER A 1 97 ? -18.867 2.217 0.910 1.00 87.62 97 SER A C 1
ATOM 800 O O . SER A 1 97 ? -19.869 1.721 1.415 1.00 87.62 97 SER A O 1
ATOM 802 N N . LEU A 1 98 ? -17.636 1.876 1.310 1.00 87.19 98 LEU A N 1
ATOM 803 C CA . LEU A 1 98 ? -17.369 0.953 2.422 1.00 87.19 98 LEU A CA 1
ATOM 804 C C . LEU A 1 98 ? -17.351 1.687 3.764 1.00 87.19 98 LEU A C 1
ATOM 806 O O . LEU A 1 98 ? -17.794 1.160 4.785 1.00 87.19 98 LEU A O 1
ATOM 810 N N . ILE A 1 99 ? -16.832 2.914 3.752 1.00 89.81 99 ILE A N 1
ATOM 811 C CA . ILE A 1 99 ? -16.767 3.803 4.909 1.00 89.81 99 ILE A CA 1
ATOM 812 C C . ILE A 1 99 ? -17.314 5.176 4.528 1.00 89.81 99 ILE A C 1
ATOM 814 O O . ILE A 1 99 ? -17.222 5.585 3.371 1.00 89.81 99 ILE A O 1
ATOM 818 N N . LYS A 1 100 ? -17.844 5.900 5.510 1.00 89.38 100 LYS A N 1
ATOM 819 C CA . LYS A 1 100 ? -18.228 7.308 5.377 1.00 89.38 100 LYS A CA 1
ATOM 820 C C . LYS A 1 100 ? -17.542 8.147 6.443 1.00 89.38 100 LYS A C 1
ATOM 822 O O . LYS A 1 100 ? -17.253 7.661 7.539 1.00 89.38 100 LYS A O 1
ATOM 827 N N . GLU A 1 101 ? -17.270 9.404 6.117 1.00 88.31 101 GLU A N 1
ATOM 828 C CA . GLU A 1 101 ? -16.784 10.367 7.098 1.00 88.31 101 GLU A CA 1
ATOM 829 C C . GLU A 1 101 ? -17.949 10.813 7.987 1.00 88.31 101 GLU A C 1
ATOM 831 O O . GLU A 1 101 ? -18.979 11.275 7.501 1.00 88.31 101 GLU A O 1
ATOM 836 N N . LYS A 1 102 ? -17.797 10.629 9.301 1.00 83.94 102 LYS A N 1
ATOM 837 C CA . LYS A 1 102 ? -18.786 11.044 10.307 1.00 83.94 102 LYS A CA 1
ATOM 838 C C . LYS A 1 102 ? -18.473 12.436 10.855 1.00 83.94 102 LYS A C 1
ATOM 840 O O . LYS A 1 102 ? -19.361 13.199 11.218 1.00 83.94 102 LYS A O 1
ATOM 845 N N . SER A 1 103 ? -17.187 12.741 11.001 1.00 80.69 103 SER A N 1
ATOM 846 C CA . SER A 1 103 ? -16.653 14.005 11.517 1.00 80.69 103 SER A CA 1
ATOM 847 C C . SER A 1 103 ? -15.194 14.127 11.086 1.00 80.69 103 SER A C 1
ATOM 849 O O . SER A 1 103 ? -14.592 13.117 10.729 1.00 80.69 103 SER A O 1
ATOM 851 N N . LYS A 1 104 ? -14.604 15.323 11.200 1.00 80.69 104 LYS A N 1
ATOM 852 C CA . LYS A 1 104 ? -13.213 15.606 10.805 1.00 80.69 104 LYS A CA 1
ATOM 853 C C . LYS A 1 104 ? -12.251 14.500 11.276 1.00 80.69 104 LYS A C 1
ATOM 855 O O . LYS A 1 104 ? -12.014 14.348 12.477 1.00 80.69 104 LYS A O 1
ATOM 860 N N . ASN A 1 105 ? -11.702 13.733 10.328 1.00 82.94 105 ASN A N 1
ATOM 861 C CA . ASN A 1 105 ? -10.780 12.603 10.552 1.00 82.94 105 ASN A CA 1
ATOM 862 C C . ASN A 1 105 ? -11.349 11.387 11.320 1.00 82.94 105 ASN A C 1
ATOM 864 O O . ASN A 1 105 ? -10.568 10.608 11.881 1.00 82.94 105 ASN A O 1
ATOM 868 N N . LYS A 1 106 ? -12.673 11.196 11.358 1.00 87.94 106 LYS A N 1
ATOM 869 C CA . LYS A 1 106 ? -13.346 10.012 11.920 1.00 87.94 106 LYS A CA 1
ATOM 870 C C . LYS A 1 106 ? -14.260 9.369 10.882 1.00 87.94 106 LYS A C 1
ATOM 872 O O . LYS A 1 106 ? -15.157 10.013 10.340 1.00 87.94 106 LYS A O 1
ATOM 877 N N . TYR A 1 107 ? -14.077 8.069 10.692 1.00 89.62 107 TYR A N 1
ATOM 878 C CA . TYR A 1 107 ? -14.789 7.272 9.701 1.00 89.62 107 TYR A CA 1
ATOM 879 C C . TYR A 1 107 ? -15.6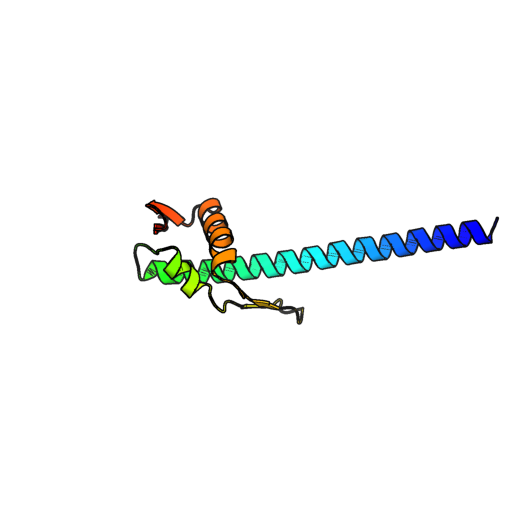14 6.179 10.378 1.00 89.62 107 TYR A C 1
ATOM 881 O O . TYR A 1 107 ? -15.199 5.619 11.397 1.00 89.62 107 TYR A O 1
ATOM 889 N N . GLU A 1 108 ? -16.772 5.870 9.805 1.00 90.31 108 GLU A N 1
ATOM 890 C CA . GLU A 1 108 ? -17.659 4.786 10.236 1.00 90.31 108 GLU A CA 1
ATOM 891 C C . GLU A 1 108 ? -18.009 3.873 9.057 1.00 90.31 108 GLU A C 1
ATOM 893 O O . GLU A 1 108 ? -17.974 4.296 7.898 1.00 90.31 108 GLU A O 1
ATOM 898 N N . LEU A 1 109 ? -18.329 2.609 9.348 1.00 89.25 109 LEU A N 1
ATOM 899 C CA . LEU A 1 109 ? -18.775 1.670 8.322 1.00 89.25 109 LEU A CA 1
ATOM 900 C C . LEU A 1 109 ? -20.117 2.107 7.742 1.00 89.25 109 LEU A C 1
ATOM 902 O O . LEU A 1 109 ? -21.054 2.446 8.470 1.00 89.25 109 LEU A O 1
ATOM 906 N N . VAL A 1 110 ? -20.233 2.005 6.423 1.00 86.88 110 VAL A N 1
ATOM 907 C CA . VAL A 1 110 ? -21.534 2.042 5.764 1.00 86.88 110 VAL A CA 1
ATOM 908 C C . VAL A 1 110 ? -22.158 0.660 5.953 1.00 86.88 110 VAL A C 1
ATOM 910 O O . VAL A 1 110 ? -21.656 -0.330 5.421 1.00 86.88 110 VAL A O 1
ATOM 913 N N . LYS A 1 111 ? -23.234 0.561 6.745 1.00 68.69 111 LYS A N 1
ATOM 914 C CA . LYS A 1 111 ? -24.060 -0.653 6.766 1.00 68.69 111 LYS A CA 1
ATOM 915 C C . LYS A 1 111 ? -24.638 -0.824 5.360 1.00 68.69 111 LYS A C 1
ATOM 917 O O . LYS A 1 111 ? -25.512 -0.056 4.971 1.00 68.69 111 LYS A O 1
ATOM 922 N N . ARG A 1 112 ? -24.137 -1.800 4.599 1.00 58.28 112 ARG A N 1
ATOM 923 C CA . ARG A 1 112 ? -24.886 -2.347 3.464 1.00 58.28 112 ARG A CA 1
ATOM 924 C C . ARG A 1 112 ? -26.102 -3.045 4.069 1.00 58.28 112 ARG A C 1
ATOM 926 O O . ARG A 1 112 ? -25.926 -4.064 4.734 1.00 58.28 112 ARG A O 1
ATOM 933 N N . GLY A 1 113 ? -27.254 -2.381 3.978 1.00 43.84 113 GLY A N 1
ATOM 934 C CA . GLY A 1 113 ? -28.558 -2.997 4.211 1.00 43.84 113 GLY A CA 1
ATOM 935 C C . GLY A 1 113 ? -28.828 -4.069 3.172 1.00 43.84 113 GLY A C 1
ATOM 936 O O . GLY A 1 113 ? -28.278 -3.935 2.053 1.00 43.84 113 GLY A O 1
#

pLDDT: mean 86.87, std 6.9, range [43.84, 95.75]

Secondary structure (DSSP, 8-state):
-HHHHHHHHHHHHHHHHHHHHHHHHHHHHHHHHHHHHHHHHHHHHHHHTT-SEEEHHHHHHHHTT-EEE-TT-S-EEE-S-HHHHHHHHHHHHHHTTSEEEEETTEEEE----

Sequence (113 aa):
MEIIIGILFMAVTVAFLIGWGIIKKQKKQEELFYKLLNKCEKKILNRFKNKSSLSKKEIERVIEGTKASLFWSKEKAEIKDPRLLSETIINFLVRRSLIKEKSKNKYELVKRG